Protein AF-I1E013-F1 (afdb_monomer_lite)

Organism: NCBI:txid562729

Radius of gyration: 15.87 Å; chains: 1; bounding box: 54×40×33 Å

pLDDT: mean 76.61, std 18.69, range [37.56, 95.25]

Foldseek 3Di:
DPPPVVVVVVLVPPQWKWFFQAKADFFDPPDWDKTKTKTFPSCCVVDDAQFWKWWDDDPDIFIWGFHDWADDPVCNRIIITITTTPDTDPDMDHGRRMTGMDGDPPPPPPDDPVNVVVVVPD

Sequence (122 aa):
MLGLLAGCLYWYLAVPYVTAAATIPVAQPGQPVVCYFWLQNRHLDHFRVGELYQLQHRQQYFTARLVSISYASNRVAEAKLGFELQAPLSTQIQVQQRFKVSIAPDTASGQSLLARFTAATE

Secondary structure (DSSP, 8-state):
--SHHHHHHHHHH---EEEESS-BPPPPTTS--EEEEEEEGGGGGG--TT-EEEEEETTEEEEEEEEEEEE-TT-TTEEEEEEEESS--SSPBPTT-EEEEEEPP-TTT---HHHHHHTT--

Structure (mmCIF, N/CA/C/O backbone):
data_AF-I1E013-F1
#
_entry.id   AF-I1E013-F1
#
loop_
_atom_site.group_PDB
_atom_site.id
_atom_site.type_symbol
_atom_site.label_atom_id
_atom_site.label_alt_id
_atom_site.label_comp_id
_atom_site.label_asym_id
_atom_site.label_entity_id
_atom_site.label_seq_id
_atom_site.pdbx_PDB_ins_code
_atom_site.Cartn_x
_atom_site.Cartn_y
_atom_site.Cartn_z
_atom_site.occupancy
_atom_site.B_iso_or_equiv
_atom_site.auth_seq_id
_atom_site.auth_comp_id
_atom_site.auth_asym_id
_atom_site.auth_atom_id
_atom_site.pdbx_PDB_model_num
ATOM 1 N N . MET A 1 1 ? 36.076 -11.110 -6.695 1.00 40.56 1 MET A N 1
ATOM 2 C CA . MET A 1 1 ? 34.712 -11.557 -6.327 1.00 40.56 1 MET A CA 1
ATOM 3 C C . MET A 1 1 ? 34.204 -10.762 -5.119 1.00 40.56 1 MET A C 1
ATOM 5 O O . MET A 1 1 ? 34.213 -11.277 -4.016 1.00 40.56 1 MET A O 1
ATOM 9 N N . LEU A 1 2 ? 33.806 -9.495 -5.295 1.00 44.69 2 LEU A N 1
ATOM 10 C CA . LEU A 1 2 ? 33.294 -8.639 -4.199 1.00 44.69 2 LEU A CA 1
ATOM 11 C C . LEU A 1 2 ? 31.970 -7.923 -4.547 1.00 44.69 2 LEU A C 1
ATOM 13 O O . LEU A 1 2 ? 31.408 -7.236 -3.706 1.00 44.69 2 LEU A O 1
ATOM 17 N N . GLY A 1 3 ? 31.444 -8.096 -5.767 1.00 40.75 3 GLY A N 1
ATOM 18 C CA . GLY A 1 3 ? 30.229 -7.404 -6.224 1.00 40.75 3 GLY A CA 1
ATOM 19 C C . GLY A 1 3 ? 28.906 -8.110 -5.900 1.00 40.75 3 GLY A C 1
ATOM 20 O O . GLY A 1 3 ? 27.868 -7.458 -5.867 1.00 40.75 3 GLY A O 1
ATOM 21 N N . LEU A 1 4 ? 28.919 -9.423 -5.639 1.00 46.91 4 LEU A N 1
ATOM 22 C CA . LEU A 1 4 ? 27.679 -10.211 -5.541 1.00 46.91 4 LEU A CA 1
ATOM 23 C C . LEU A 1 4 ? 26.953 -10.051 -4.193 1.00 46.91 4 LEU A C 1
ATOM 25 O O . LEU A 1 4 ? 25.727 -10.104 -4.139 1.00 46.91 4 LEU A O 1
ATOM 29 N N . LEU A 1 5 ? 27.696 -9.799 -3.111 1.00 45.94 5 LEU A N 1
ATOM 30 C CA . LEU A 1 5 ? 27.120 -9.633 -1.770 1.00 45.94 5 LEU A CA 1
ATOM 31 C C . LEU A 1 5 ? 26.507 -8.238 -1.561 1.00 45.94 5 LEU A C 1
ATOM 33 O O . LEU A 1 5 ? 25.523 -8.104 -0.838 1.00 45.94 5 LEU A O 1
ATOM 37 N N . ALA A 1 6 ? 27.029 -7.210 -2.238 1.00 48.00 6 ALA A N 1
ATOM 38 C CA . ALA A 1 6 ? 26.501 -5.848 -2.144 1.00 48.00 6 ALA A CA 1
ATOM 39 C C . ALA A 1 6 ? 25.137 -5.695 -2.845 1.00 48.00 6 ALA A C 1
ATOM 41 O O . ALA A 1 6 ? 24.261 -4.995 -2.339 1.00 48.00 6 ALA A O 1
ATOM 42 N N . GLY A 1 7 ? 24.936 -6.384 -3.977 1.00 43.56 7 GLY A N 1
ATOM 43 C CA . GLY A 1 7 ? 23.677 -6.344 -4.729 1.00 43.56 7 GLY A CA 1
ATOM 44 C C . GLY A 1 7 ? 22.502 -6.967 -3.971 1.00 43.56 7 GLY A C 1
ATOM 45 O O . GLY A 1 7 ? 21.419 -6.387 -3.937 1.00 43.56 7 GLY A O 1
ATOM 46 N N . CYS A 1 8 ? 22.732 -8.097 -3.292 1.00 49.09 8 CYS A N 1
ATOM 47 C CA . CYS A 1 8 ? 21.698 -8.736 -2.477 1.00 49.09 8 CYS A CA 1
ATOM 48 C C . CYS A 1 8 ? 21.335 -7.878 -1.255 1.00 49.09 8 CYS A C 1
ATOM 50 O O . CYS A 1 8 ? 20.159 -7.699 -0.959 1.00 49.09 8 CYS A O 1
ATOM 52 N N . LEU A 1 9 ? 22.315 -7.271 -0.577 1.00 46.75 9 LEU A N 1
ATOM 53 C CA . LEU A 1 9 ? 22.042 -6.470 0.621 1.00 46.75 9 LEU A CA 1
ATOM 54 C C . LEU A 1 9 ? 21.241 -5.190 0.313 1.00 46.75 9 LEU A C 1
ATOM 56 O O . LEU A 1 9 ? 20.386 -4.790 1.101 1.00 46.75 9 LEU A O 1
ATOM 60 N N . TYR A 1 10 ? 21.479 -4.562 -0.844 1.00 48.28 10 TYR A N 1
ATOM 61 C CA . TYR A 1 10 ? 20.803 -3.318 -1.231 1.00 48.28 10 TYR A CA 1
ATOM 62 C C . TYR A 1 10 ? 19.307 -3.518 -1.519 1.00 48.28 10 TYR A C 1
ATOM 64 O O . TYR A 1 10 ? 18.497 -2.649 -1.197 1.00 48.28 10 TYR A O 1
ATOM 72 N N . TRP A 1 11 ? 18.930 -4.675 -2.077 1.00 45.91 11 TRP A N 1
ATOM 73 C CA . TRP A 1 11 ? 17.529 -5.022 -2.341 1.00 45.91 11 TRP A CA 1
ATOM 74 C C . TRP A 1 11 ? 16.742 -5.248 -1.042 1.00 45.91 11 TRP A C 1
ATOM 76 O O . TRP A 1 11 ? 15.638 -4.732 -0.883 1.00 45.91 11 TRP A O 1
ATOM 86 N N . TYR A 1 12 ? 17.350 -5.935 -0.070 1.00 47.66 12 TYR A N 1
ATOM 87 C CA . TYR A 1 12 ? 16.733 -6.218 1.231 1.00 47.66 12 TYR A CA 1
ATOM 88 C C . TYR A 1 12 ? 16.642 -4.994 2.159 1.00 47.66 12 TYR A C 1
ATOM 90 O O . TYR A 1 12 ? 15.748 -4.929 3.001 1.00 47.66 12 TYR A O 1
ATOM 98 N N . LEU A 1 13 ? 17.542 -4.012 2.023 1.00 50.66 13 LEU A N 1
ATOM 99 C CA . LEU A 1 13 ? 17.583 -2.825 2.891 1.00 50.66 13 LEU A CA 1
ATOM 100 C C . LEU A 1 13 ? 16.660 -1.685 2.443 1.00 50.66 13 LEU A C 1
ATOM 102 O O . LEU A 1 13 ? 16.422 -0.749 3.213 1.00 50.66 13 LEU A O 1
ATOM 106 N N . ALA A 1 14 ? 16.128 -1.730 1.222 1.00 60.09 14 ALA A N 1
ATOM 107 C CA . ALA A 1 14 ? 15.277 -0.667 0.713 1.00 60.09 14 ALA A CA 1
ATOM 108 C C . ALA A 1 14 ? 13.840 -0.828 1.231 1.00 60.09 14 ALA A C 1
ATOM 110 O O . ALA A 1 14 ? 12.950 -1.350 0.562 1.00 60.09 14 ALA A O 1
ATOM 111 N N . VAL A 1 15 ? 13.628 -0.360 2.461 1.00 68.62 15 VAL A N 1
ATOM 112 C CA . VAL A 1 15 ? 12.303 -0.197 3.063 1.00 68.62 15 VAL A CA 1
ATOM 113 C C . VAL A 1 15 ? 11.382 0.525 2.066 1.00 68.62 15 VAL A C 1
ATOM 115 O O . VAL A 1 15 ? 11.709 1.642 1.650 1.00 68.62 15 VAL A O 1
ATOM 118 N N . PRO A 1 16 ? 10.237 -0.065 1.679 1.00 83.88 16 PRO A N 1
ATOM 119 C CA . PRO A 1 16 ? 9.376 0.542 0.682 1.00 83.88 16 PRO A CA 1
ATOM 120 C C . PRO A 1 16 ? 8.698 1.789 1.257 1.00 83.88 16 PRO A C 1
ATOM 122 O O . PRO A 1 16 ? 8.095 1.766 2.334 1.00 83.88 16 PRO A O 1
ATOM 125 N N . TYR A 1 17 ? 8.792 2.889 0.511 1.00 89.62 17 TYR A N 1
ATOM 126 C CA . TYR A 1 17 ? 8.051 4.114 0.786 1.00 89.62 17 TYR A CA 1
ATOM 127 C C . TYR A 1 17 ? 6.956 4.296 -0.255 1.00 89.62 17 TYR A C 1
ATOM 129 O O . TYR A 1 17 ? 7.210 4.172 -1.453 1.00 89.62 17 TYR A O 1
ATOM 137 N N . VAL A 1 18 ? 5.763 4.659 0.206 1.00 91.69 18 VAL A N 1
ATOM 138 C CA . VAL A 1 18 ? 4.629 5.025 -0.646 1.00 91.69 18 VAL A CA 1
ATOM 139 C C . VAL A 1 18 ? 4.286 6.496 -0.453 1.00 91.69 18 VAL A C 1
ATOM 141 O O . VAL A 1 18 ? 4.538 7.067 0.606 1.00 91.69 18 VAL A O 1
ATOM 144 N N . THR A 1 19 ? 3.719 7.127 -1.472 1.00 92.56 19 THR A N 1
ATOM 145 C CA . THR A 1 19 ? 3.414 8.563 -1.467 1.00 92.56 19 THR A CA 1
ATOM 146 C C . THR A 1 19 ? 1.932 8.784 -1.721 1.00 92.56 19 THR A C 1
ATOM 148 O O . THR A 1 19 ? 1.413 8.280 -2.708 1.00 92.56 19 THR A O 1
ATOM 151 N N . ALA A 1 20 ? 1.236 9.537 -0.871 1.00 91.31 20 ALA A N 1
ATOM 152 C CA . ALA A 1 20 ? -0.201 9.765 -1.023 1.00 91.31 20 ALA A CA 1
ATOM 153 C C . ALA A 1 20 ? -0.533 10.387 -2.392 1.00 91.31 20 ALA A C 1
ATOM 155 O O . ALA A 1 20 ? -0.002 11.440 -2.759 1.00 91.31 20 ALA A O 1
ATOM 156 N N . ALA A 1 21 ? -1.405 9.722 -3.155 1.00 90.06 21 ALA A N 1
ATOM 157 C CA . ALA A 1 21 ? -1.775 10.127 -4.511 1.00 90.06 21 ALA A CA 1
ATOM 158 C C . ALA A 1 21 ? -2.762 11.301 -4.529 1.00 90.06 21 ALA A C 1
ATOM 160 O O . ALA A 1 21 ? -2.818 12.041 -5.508 1.00 90.06 21 ALA A O 1
ATOM 161 N N . ALA A 1 22 ? -3.525 11.463 -3.451 1.00 87.81 22 ALA A N 1
ATOM 162 C CA . ALA A 1 22 ? -4.468 12.547 -3.236 1.00 87.81 22 ALA A CA 1
ATOM 163 C C . ALA A 1 22 ? -4.568 12.848 -1.737 1.00 87.81 22 ALA A C 1
ATOM 165 O O . ALA A 1 22 ? -4.136 12.050 -0.903 1.00 87.81 22 ALA A O 1
ATOM 166 N N . THR A 1 23 ? -5.156 13.994 -1.407 1.00 86.19 23 THR A N 1
ATOM 167 C CA . THR A 1 23 ? -5.540 14.304 -0.030 1.00 86.19 23 THR A CA 1
ATOM 168 C C . THR A 1 23 ? -6.672 13.374 0.396 1.00 86.19 23 THR A C 1
ATOM 170 O O . THR A 1 23 ? -7.694 13.300 -0.282 1.00 86.19 23 THR A O 1
ATOM 173 N N . ILE A 1 24 ? -6.490 12.676 1.516 1.00 83.88 24 ILE A N 1
ATOM 174 C CA . ILE A 1 24 ? -7.483 11.760 2.080 1.00 83.88 24 I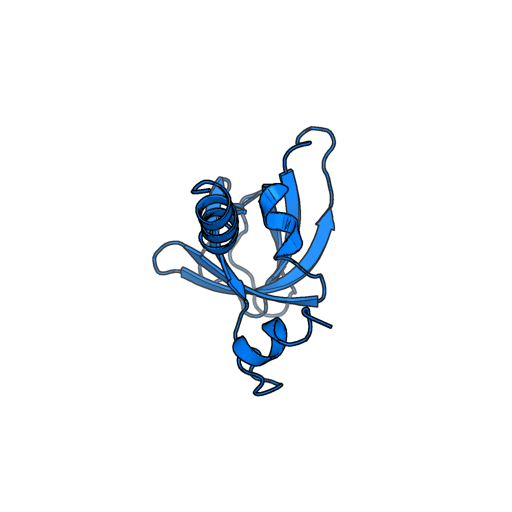LE A CA 1
ATOM 175 C C . ILE A 1 24 ? -8.055 12.422 3.336 1.00 83.88 24 ILE A C 1
ATOM 177 O O . ILE A 1 24 ? -7.292 12.670 4.278 1.00 83.88 24 ILE A O 1
ATOM 181 N N . PRO A 1 25 ? -9.362 12.734 3.363 1.00 78.81 25 PRO A N 1
ATOM 182 C CA . PRO A 1 25 ? -10.000 13.336 4.526 1.00 78.81 25 PRO A CA 1
ATOM 183 C C . PRO A 1 25 ? -10.045 12.358 5.707 1.00 78.81 25 PRO A C 1
ATOM 185 O O . PRO A 1 25 ? -9.838 11.155 5.559 1.00 78.81 25 PRO A O 1
ATOM 188 N N . VAL A 1 26 ? -10.340 12.890 6.893 1.00 79.69 26 VAL A N 1
ATOM 189 C CA . VAL A 1 26 ? -10.626 12.087 8.091 1.00 79.69 26 VAL A CA 1
ATOM 190 C C . VAL A 1 26 ? -11.746 11.094 7.763 1.00 79.69 26 VAL A C 1
ATOM 192 O O . VAL A 1 26 ? -12.801 11.487 7.262 1.00 79.69 26 VAL A O 1
ATOM 195 N N . ALA A 1 27 ? -11.501 9.806 8.009 1.00 74.62 27 ALA A N 1
ATOM 196 C CA . ALA A 1 27 ? -12.468 8.757 7.706 1.00 74.62 27 ALA A CA 1
ATOM 197 C C . ALA A 1 27 ? -13.596 8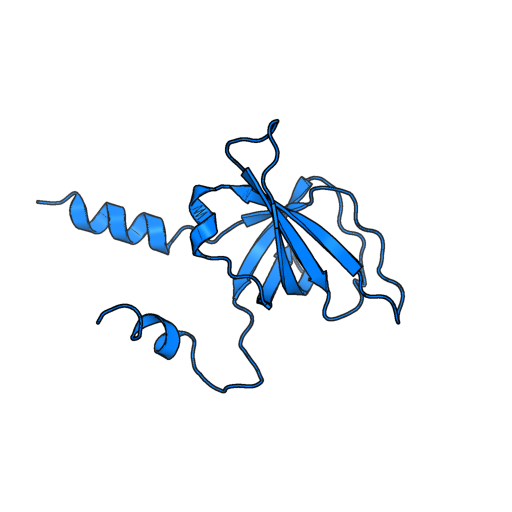.785 8.742 1.00 74.62 27 ALA A C 1
ATOM 199 O O . ALA A 1 27 ? -13.335 8.740 9.945 1.00 74.62 27 ALA A O 1
ATOM 200 N N . GLN A 1 28 ? -14.848 8.843 8.285 1.00 71.00 28 GLN A N 1
ATOM 201 C CA . GLN A 1 28 ? -15.996 8.717 9.179 1.00 71.00 28 GLN A CA 1
ATOM 202 C C . GLN A 1 28 ? -16.214 7.245 9.569 1.00 71.00 28 GLN A C 1
ATOM 204 O O . GLN A 1 28 ? -15.946 6.349 8.763 1.00 71.00 28 GLN A O 1
ATOM 209 N N . PRO A 1 29 ? -16.706 6.967 10.789 1.00 70.00 29 PRO A N 1
ATOM 210 C CA . PRO A 1 29 ? -17.031 5.608 11.204 1.00 70.00 29 PRO A CA 1
ATOM 211 C C . PRO A 1 29 ? -18.087 4.982 10.282 1.00 70.00 29 PRO A C 1
ATOM 213 O O . PRO A 1 29 ? -19.081 5.623 9.952 1.00 70.00 29 PRO A O 1
ATOM 216 N N . GLY A 1 30 ? -17.899 3.715 9.905 1.00 70.06 30 GLY A N 1
ATOM 217 C CA . GLY A 1 30 ? -18.916 2.927 9.198 1.00 70.06 30 GLY A CA 1
ATOM 218 C C . GLY A 1 30 ? -18.829 2.914 7.669 1.00 70.06 30 GLY A C 1
ATOM 219 O O . GLY A 1 30 ? -19.652 2.250 7.046 1.00 70.06 30 GLY A O 1
ATOM 220 N N . GLN A 1 31 ? -17.841 3.575 7.054 1.00 69.75 31 GLN A N 1
ATOM 221 C CA . GLN A 1 31 ? -17.576 3.438 5.617 1.00 69.75 31 GLN A CA 1
ATOM 222 C C . GLN A 1 31 ? -16.146 2.954 5.349 1.00 69.75 31 GLN A C 1
ATOM 224 O O . GLN A 1 31 ? -15.204 3.494 5.937 1.00 69.75 31 GLN A O 1
ATOM 229 N N . PRO A 1 32 ? -15.956 1.962 4.457 1.00 74.06 32 PRO A N 1
ATOM 230 C CA . PRO A 1 32 ? -14.626 1.577 4.015 1.00 74.06 32 PRO A CA 1
ATOM 231 C C . PRO A 1 32 ? -14.013 2.738 3.229 1.00 74.06 32 PRO A C 1
ATOM 233 O O . PRO A 1 32 ? -14.555 3.189 2.219 1.00 74.06 32 PRO A O 1
ATOM 236 N N . VAL A 1 33 ? -12.877 3.241 3.706 1.00 85.25 33 VAL A N 1
ATOM 237 C CA . VAL A 1 33 ? -12.133 4.302 3.025 1.00 85.25 33 VAL A CA 1
ATOM 238 C C . VAL A 1 33 ? -10.967 3.669 2.286 1.00 85.25 33 VAL A C 1
ATOM 240 O O . VAL A 1 33 ? -10.059 3.103 2.900 1.00 85.25 33 VAL A O 1
ATOM 243 N N . VAL A 1 34 ? -11.001 3.779 0.957 1.00 89.50 34 VAL A N 1
ATOM 244 C CA . VAL A 1 34 ? -9.905 3.358 0.083 1.00 89.50 34 VAL A CA 1
ATOM 245 C C . VAL A 1 34 ? -9.010 4.554 -0.216 1.00 89.50 34 VAL A C 1
ATOM 247 O O . VAL A 1 34 ? -9.412 5.539 -0.835 1.00 89.50 34 VAL A O 1
ATOM 250 N N . CYS A 1 35 ? -7.766 4.440 0.220 1.00 90.62 35 CYS A N 1
ATOM 251 C CA . CYS A 1 35 ? -6.711 5.423 0.068 1.00 90.62 35 CYS A CA 1
ATOM 252 C C . CYS A 1 35 ? -5.776 5.006 -1.061 1.00 90.62 35 CYS A C 1
ATOM 254 O O . CYS A 1 35 ? -5.402 3.839 -1.160 1.00 90.62 35 CYS A O 1
ATOM 256 N N . TYR A 1 36 ? -5.333 5.959 -1.876 1.00 93.00 36 TYR A N 1
ATOM 257 C CA . TYR A 1 36 ? -4.428 5.663 -2.982 1.00 93.00 36 TYR A CA 1
ATOM 258 C C . TYR A 1 36 ? -3.041 6.244 -2.757 1.00 93.00 36 TYR A C 1
ATOM 260 O O . TYR A 1 36 ? -2.899 7.411 -2.387 1.00 93.00 36 TYR A O 1
ATOM 268 N N . PHE A 1 37 ? -2.020 5.446 -3.054 1.00 94.25 37 PHE A N 1
ATOM 269 C CA . PHE A 1 37 ? -0.624 5.838 -2.930 1.00 94.25 37 PHE A CA 1
ATOM 270 C C . PHE A 1 37 ? 0.176 5.425 -4.162 1.00 94.25 37 PHE A C 1
ATOM 272 O O . PHE A 1 37 ? -0.100 4.404 -4.781 1.00 94.25 37 PHE A O 1
ATOM 279 N N . TRP A 1 38 ? 1.191 6.209 -4.495 1.00 95.19 38 TRP A N 1
ATOM 280 C CA . TRP A 1 38 ? 2.196 5.886 -5.495 1.00 95.19 38 TRP A CA 1
ATOM 281 C C . TRP A 1 38 ? 3.346 5.113 -4.860 1.00 95.19 38 TRP A C 1
ATOM 283 O O . TRP A 1 38 ? 3.846 5.493 -3.798 1.00 95.19 38 TRP A O 1
ATOM 293 N N . LEU A 1 39 ? 3.773 4.051 -5.529 1.00 94.25 39 LEU A N 1
ATOM 294 C CA . LEU A 1 39 ? 4.929 3.232 -5.194 1.00 94.25 39 LEU A CA 1
ATOM 295 C C . LEU A 1 39 ? 5.861 3.183 -6.403 1.00 94.25 39 LEU A C 1
ATOM 297 O O . LEU A 1 39 ? 5.401 2.989 -7.521 1.00 94.25 39 LEU A O 1
ATOM 301 N N . GLN A 1 40 ? 7.171 3.274 -6.188 1.00 91.38 40 GLN A N 1
ATOM 302 C CA . GLN A 1 40 ? 8.140 2.990 -7.249 1.00 91.38 40 GLN A CA 1
ATOM 303 C C . GLN A 1 40 ? 8.123 1.503 -7.620 1.00 91.38 40 GLN A C 1
ATOM 305 O O . GLN A 1 40 ? 8.236 0.649 -6.740 1.00 91.38 40 GLN A O 1
ATOM 310 N N . ASN A 1 41 ? 8.079 1.190 -8.917 1.00 88.06 41 ASN A N 1
ATOM 311 C CA . ASN A 1 41 ? 7.923 -0.186 -9.412 1.00 88.06 41 ASN A CA 1
ATOM 312 C C . ASN A 1 41 ? 8.982 -1.168 -8.889 1.00 88.06 41 ASN A C 1
ATOM 314 O O . ASN A 1 41 ? 8.681 -2.339 -8.699 1.00 88.06 41 ASN A O 1
ATOM 318 N N . ARG A 1 42 ? 10.195 -0.698 -8.573 1.00 86.56 42 ARG A N 1
ATOM 319 C CA . ARG A 1 42 ? 11.264 -1.532 -7.991 1.00 86.56 42 ARG A CA 1
ATOM 320 C C . ARG A 1 42 ? 10.915 -2.171 -6.639 1.00 86.56 42 ARG A C 1
ATOM 322 O O . ARG A 1 42 ? 11.619 -3.061 -6.197 1.00 86.56 42 ARG A O 1
ATOM 329 N N . HIS A 1 43 ? 9.891 -1.669 -5.951 1.00 87.81 43 HIS A N 1
ATOM 330 C CA . HIS A 1 43 ? 9.439 -2.192 -4.661 1.00 87.81 43 HIS A CA 1
ATOM 331 C C . HIS A 1 43 ? 8.146 -2.999 -4.777 1.00 87.81 43 HIS A C 1
ATOM 333 O O . HIS A 1 43 ? 7.594 -3.396 -3.755 1.00 87.81 43 HIS A O 1
ATOM 339 N N . LEU A 1 44 ? 7.628 -3.198 -5.993 1.00 86.69 44 LEU A N 1
ATOM 340 C CA . LEU A 1 44 ? 6.310 -3.787 -6.208 1.00 86.69 44 LEU A 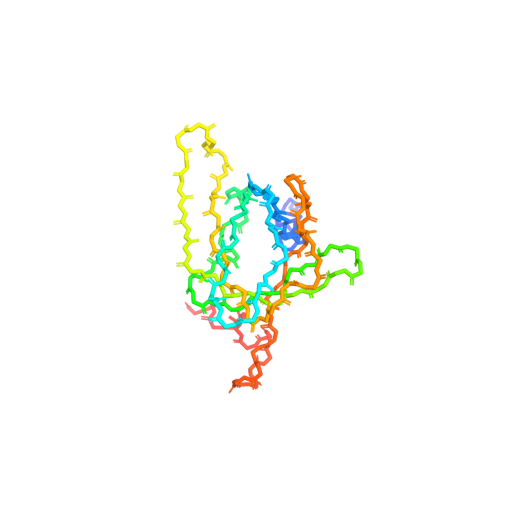CA 1
ATOM 341 C C . LEU A 1 44 ? 6.218 -5.222 -5.683 1.00 86.69 44 LEU A C 1
ATOM 343 O O . LEU A 1 44 ? 5.194 -5.587 -5.117 1.00 86.69 44 LEU A O 1
ATOM 347 N N . ASP A 1 45 ? 7.308 -5.984 -5.769 1.00 86.25 45 ASP A N 1
ATOM 348 C CA . ASP A 1 45 ? 7.372 -7.383 -5.326 1.00 86.25 45 ASP A CA 1
ATOM 349 C C . ASP A 1 45 ? 7.139 -7.555 -3.813 1.00 86.25 45 ASP A C 1
ATOM 351 O O . ASP A 1 45 ? 6.891 -8.659 -3.330 1.00 86.25 45 ASP A O 1
ATOM 355 N N . HIS A 1 46 ? 7.178 -6.459 -3.046 1.00 84.44 46 HIS A N 1
ATOM 356 C CA . HIS A 1 46 ? 6.890 -6.454 -1.610 1.00 84.44 46 HIS A CA 1
ATOM 357 C C . HIS A 1 46 ? 5.377 -6.387 -1.316 1.00 84.44 46 HIS A C 1
ATOM 359 O O . HIS A 1 46 ? 4.958 -6.484 -0.157 1.00 84.44 46 HIS A O 1
ATOM 365 N N . PHE A 1 47 ? 4.549 -6.200 -2.349 1.00 88.19 47 PHE A N 1
ATOM 366 C CA . PHE A 1 47 ? 3.121 -5.935 -2.234 1.00 88.19 47 PHE A CA 1
ATOM 367 C C . PHE A 1 47 ? 2.283 -7.057 -2.842 1.00 88.19 47 PHE A C 1
ATOM 369 O O . PHE A 1 47 ? 2.460 -7.434 -3.997 1.00 88.19 47 PHE A O 1
ATOM 376 N N . ARG A 1 48 ? 1.324 -7.574 -2.069 1.00 90.88 48 ARG A N 1
ATOM 377 C CA . ARG A 1 48 ? 0.351 -8.573 -2.520 1.00 90.88 48 ARG A CA 1
ATOM 378 C C . ARG A 1 48 ? -1.052 -8.127 -2.142 1.00 90.88 48 ARG A C 1
ATOM 380 O O . ARG A 1 48 ? -1.298 -7.689 -1.019 1.00 90.88 48 ARG A O 1
ATOM 387 N N . VAL A 1 49 ? -1.970 -8.205 -3.101 1.00 92.38 49 VAL A N 1
ATOM 388 C CA . VAL A 1 49 ? -3.381 -7.877 -2.869 1.00 92.38 49 VAL A CA 1
ATOM 389 C C . VAL A 1 49 ? -3.953 -8.848 -1.833 1.00 92.38 49 VAL A C 1
ATOM 391 O O . VAL A 1 49 ? -3.677 -10.043 -1.879 1.00 92.38 49 VAL A O 1
ATOM 394 N N . GLY A 1 50 ? -4.727 -8.323 -0.887 1.00 89.81 50 GLY A N 1
ATOM 395 C CA . GLY A 1 50 ? -5.303 -9.051 0.239 1.00 89.81 50 GLY A CA 1
ATOM 396 C C . GLY A 1 50 ? -4.482 -8.973 1.528 1.00 89.81 50 GLY A C 1
ATOM 397 O O . GLY A 1 50 ? -5.057 -9.172 2.596 1.00 89.81 50 GLY A O 1
ATOM 398 N N . GLU A 1 51 ? -3.192 -8.635 1.471 1.00 90.31 51 GLU A N 1
ATOM 399 C CA . GLU A 1 51 ? -2.327 -8.553 2.657 1.00 90.31 51 GLU A CA 1
ATOM 400 C C . GLU A 1 51 ? -2.545 -7.265 3.463 1.00 90.31 51 GLU A C 1
ATOM 402 O O . GLU A 1 51 ? -2.945 -6.221 2.930 1.00 90.31 51 GLU A O 1
ATOM 407 N N . LEU A 1 52 ? -2.242 -7.343 4.762 1.00 91.88 52 LEU A N 1
ATOM 408 C CA . LEU A 1 52 ? -2.259 -6.207 5.677 1.00 91.88 52 LEU A CA 1
ATOM 409 C C . LEU A 1 52 ? -0.881 -5.557 5.771 1.00 91.88 52 LEU A C 1
ATOM 411 O O . LEU A 1 52 ? 0.144 -6.207 5.980 1.00 91.88 52 LEU A O 1
ATOM 415 N N . TYR A 1 53 ? -0.884 -4.234 5.691 1.00 91.12 53 TYR A N 1
ATOM 416 C CA . TYR A 1 53 ? 0.301 -3.406 5.794 1.00 91.12 53 TYR A CA 1
ATOM 417 C C . TYR A 1 53 ? 0.107 -2.343 6.862 1.00 91.12 53 TYR A C 1
ATOM 419 O O . TYR A 1 53 ? -0.984 -1.803 7.045 1.00 91.12 53 TYR A O 1
ATOM 427 N N . GLN A 1 54 ? 1.195 -2.020 7.546 1.00 91.44 54 GLN A N 1
ATOM 428 C CA . GLN A 1 54 ? 1.274 -0.885 8.441 1.00 91.44 54 GLN A CA 1
ATOM 429 C C . GLN A 1 54 ? 1.934 0.275 7.697 1.00 91.44 54 GLN A C 1
ATOM 431 O O . GLN A 1 54 ? 3.056 0.157 7.199 1.00 91.44 54 GLN A O 1
ATOM 436 N N . LEU A 1 55 ? 1.219 1.395 7.609 1.00 90.81 55 LEU A N 1
ATOM 437 C CA . LEU A 1 55 ? 1.710 2.633 7.022 1.00 90.81 55 LEU A CA 1
ATOM 438 C C . LEU A 1 55 ? 2.083 3.592 8.152 1.00 90.81 55 LEU A C 1
ATOM 440 O O . LEU A 1 55 ? 1.273 3.881 9.034 1.00 90.81 55 LEU A O 1
ATOM 444 N N . GLN A 1 56 ? 3.318 4.086 8.112 1.00 91.31 56 GLN A N 1
ATOM 445 C CA . GLN A 1 56 ? 3.881 4.967 9.128 1.00 91.31 56 GLN A CA 1
ATOM 446 C C . GLN A 1 56 ? 4.349 6.286 8.513 1.00 91.31 56 GLN A C 1
ATOM 448 O O . GLN A 1 56 ? 5.171 6.307 7.595 1.00 91.31 56 GLN A O 1
ATOM 453 N N . HIS A 1 57 ? 3.906 7.399 9.091 1.00 88.00 57 HIS A N 1
ATOM 454 C CA . HIS A 1 57 ? 4.477 8.719 8.835 1.00 88.00 57 HIS A CA 1
ATOM 455 C C . HIS A 1 57 ? 4.586 9.494 10.146 1.00 88.00 57 HIS A C 1
ATOM 457 O O . HIS A 1 57 ? 3.583 9.823 10.776 1.00 88.00 57 HIS A O 1
ATOM 463 N N . ARG A 1 58 ? 5.818 9.822 10.553 1.00 85.75 58 ARG A N 1
ATOM 464 C CA . ARG A 1 58 ? 6.100 10.466 11.846 1.00 85.75 58 ARG A CA 1
ATOM 465 C C . ARG A 1 58 ? 5.505 9.639 13.002 1.00 85.75 58 ARG A C 1
ATOM 467 O O . ARG A 1 58 ? 5.909 8.496 13.189 1.00 85.75 58 ARG A O 1
ATOM 474 N N . GLN A 1 59 ? 4.563 10.208 13.753 1.00 82.56 59 GLN A N 1
ATOM 475 C CA . GLN A 1 59 ? 3.859 9.568 14.871 1.00 82.56 59 GLN A CA 1
ATOM 476 C C . GLN A 1 59 ? 2.511 8.947 14.459 1.00 82.56 59 GLN A C 1
ATOM 478 O O . GLN A 1 59 ? 1.796 8.422 15.306 1.00 82.56 59 GLN A O 1
ATOM 483 N N . GLN A 1 60 ? 2.147 9.011 13.175 1.00 83.88 60 GLN A N 1
ATOM 484 C CA . GLN A 1 60 ? 0.917 8.422 12.652 1.00 83.88 60 GLN A CA 1
ATOM 485 C C . GLN A 1 60 ? 1.185 6.988 12.200 1.00 83.88 60 GLN A C 1
ATOM 487 O O . GLN A 1 60 ? 2.113 6.742 11.423 1.00 83.88 60 GLN A O 1
ATOM 492 N N . TYR A 1 61 ? 0.332 6.074 12.655 1.00 86.50 61 TYR A N 1
ATOM 493 C CA . TYR A 1 61 ? 0.350 4.665 12.288 1.00 86.50 61 TYR A CA 1
ATOM 494 C C . TYR A 1 61 ? -1.070 4.231 11.968 1.00 86.50 61 TYR A C 1
ATOM 496 O O . TYR A 1 61 ? -1.983 4.485 12.753 1.00 86.50 61 TYR A O 1
ATOM 504 N N . PHE A 1 62 ? -1.256 3.556 10.843 1.00 87.44 62 PHE A N 1
ATOM 505 C CA . PHE A 1 62 ? -2.519 2.895 10.550 1.00 87.44 62 PHE A CA 1
ATOM 506 C C . PHE A 1 62 ? -2.286 1.609 9.773 1.00 87.44 62 PHE A C 1
ATOM 508 O O . PHE A 1 62 ? -1.323 1.476 9.014 1.00 87.44 62 PHE A O 1
ATOM 515 N N . THR A 1 63 ? -3.192 0.664 9.989 1.00 90.25 63 THR A N 1
ATOM 516 C CA . THR A 1 63 ? -3.207 -0.618 9.296 1.00 90.25 63 THR A CA 1
ATOM 517 C C . THR A 1 63 ? -4.195 -0.544 8.147 1.00 90.25 63 THR A C 1
ATOM 519 O O . THR A 1 63 ? -5.335 -0.100 8.317 1.00 90.25 63 THR A O 1
ATOM 522 N N . ALA A 1 64 ? -3.762 -0.985 6.975 1.00 91.69 64 ALA A N 1
ATOM 523 C CA . ALA A 1 64 ? -4.598 -1.022 5.793 1.00 91.69 64 ALA A CA 1
ATOM 524 C C . ALA A 1 64 ? -4.367 -2.306 5.000 1.00 91.69 64 ALA A C 1
ATOM 526 O O . ALA A 1 64 ? -3.252 -2.827 4.938 1.00 91.69 64 ALA A O 1
ATOM 527 N N . ARG A 1 65 ? -5.432 -2.805 4.380 1.00 93.56 65 ARG A N 1
ATOM 528 C CA . ARG A 1 65 ? -5.382 -3.947 3.474 1.00 93.56 65 ARG A CA 1
ATOM 529 C C . ARG A 1 65 ? -5.117 -3.457 2.066 1.00 93.56 65 ARG A C 1
ATOM 531 O O . ARG A 1 65 ? -5.795 -2.543 1.602 1.00 93.56 65 ARG A O 1
ATOM 538 N N . LEU A 1 66 ? -4.161 -4.057 1.368 1.00 94.12 66 LEU A N 1
ATOM 539 C CA . LEU A 1 66 ? -3.979 -3.760 -0.047 1.00 94.12 66 LEU A CA 1
ATOM 540 C C . LEU A 1 66 ? -5.122 -4.398 -0.844 1.00 94.12 66 LEU A C 1
ATOM 542 O O . LEU A 1 66 ? -5.273 -5.614 -0.827 1.00 94.12 66 LEU A O 1
ATOM 546 N N . VAL A 1 67 ? -5.916 -3.596 -1.549 1.00 95.25 67 VAL A N 1
ATOM 547 C CA . VAL A 1 67 ? -7.082 -4.070 -2.320 1.00 95.25 67 VAL A CA 1
ATOM 548 C C . VAL A 1 67 ? -6.880 -3.980 -3.828 1.00 95.25 67 VAL A C 1
ATOM 550 O O . VAL A 1 67 ? -7.534 -4.694 -4.580 1.00 95.25 67 VAL A O 1
ATOM 553 N N . SER A 1 68 ? -5.956 -3.137 -4.293 1.00 95.25 68 SER A N 1
ATOM 554 C CA . SER A 1 68 ? -5.691 -2.995 -5.725 1.00 95.25 68 SER A CA 1
ATOM 555 C C . SER A 1 68 ? -4.272 -2.529 -6.012 1.00 95.25 68 SER A C 1
ATOM 557 O O . SER A 1 68 ? -3.728 -1.699 -5.282 1.00 95.25 68 SER A O 1
ATOM 559 N N . ILE A 1 69 ? -3.728 -2.978 -7.137 1.00 94.94 69 ILE A N 1
ATOM 560 C CA . ILE A 1 69 ? -2.518 -2.444 -7.762 1.00 94.94 69 ILE A CA 1
ATOM 561 C C . ILE A 1 69 ? -2.912 -2.058 -9.187 1.00 94.94 69 ILE A C 1
ATOM 563 O O . ILE A 1 69 ? -3.481 -2.867 -9.912 1.00 94.94 69 ILE A O 1
ATOM 567 N N . SER A 1 70 ? -2.651 -0.817 -9.582 1.00 93.31 70 SER A N 1
ATOM 568 C CA . SER A 1 70 ? -2.964 -0.315 -10.923 1.00 93.31 70 SER A CA 1
ATOM 569 C C . SER A 1 70 ? -1.805 0.504 -11.477 1.00 93.31 70 SER A C 1
ATOM 571 O O . SER A 1 70 ? -1.022 1.074 -10.722 1.00 93.31 70 SER A O 1
ATOM 573 N N . TYR A 1 71 ? -1.695 0.571 -12.799 1.00 89.44 71 TYR A N 1
ATOM 574 C CA . TYR A 1 71 ? -0.648 1.323 -13.488 1.00 89.44 71 TYR A CA 1
ATOM 575 C C . TYR A 1 71 ? -1.252 2.544 -14.169 1.00 89.44 71 TYR A C 1
ATOM 577 O O . TYR A 1 71 ? -2.377 2.493 -14.666 1.00 89.44 71 TYR A O 1
ATOM 585 N N . ALA A 1 72 ? -0.505 3.644 -14.197 1.00 83.25 72 ALA A N 1
ATOM 586 C CA . ALA A 1 72 ? -0.921 4.865 -14.871 1.00 83.25 72 ALA A CA 1
ATOM 587 C C . ALA A 1 72 ? 0.034 5.175 -16.026 1.00 83.25 72 ALA A C 1
ATOM 589 O O . ALA A 1 72 ? 1.249 5.224 -15.841 1.00 83.25 72 ALA A O 1
ATOM 590 N N . SER A 1 73 ? -0.517 5.416 -17.218 1.00 78.25 73 SER A N 1
ATOM 591 C CA . SER A 1 73 ? 0.264 5.681 -18.437 1.00 78.25 73 SER A CA 1
ATOM 592 C C . SER A 1 73 ? 1.164 6.915 -18.318 1.00 78.25 73 SER A C 1
ATOM 594 O O . SER A 1 73 ? 2.242 6.954 -18.900 1.00 78.25 73 SER A O 1
ATOM 596 N N . ASN A 1 74 ? 0.764 7.903 -17.516 1.00 86.50 74 ASN A N 1
ATOM 597 C CA . ASN A 1 74 ? 1.540 9.113 -17.242 1.00 86.50 74 ASN A CA 1
ATOM 598 C C . ASN A 1 74 ? 2.582 8.956 -16.113 1.00 86.50 74 ASN A C 1
ATOM 600 O O . ASN A 1 74 ? 3.292 9.915 -15.817 1.00 86.50 74 ASN A O 1
ATOM 604 N N . ARG A 1 75 ? 2.681 7.779 -15.473 1.00 85.62 75 ARG A N 1
ATOM 605 C CA . ARG A 1 75 ? 3.638 7.467 -14.394 1.00 85.62 75 ARG A CA 1
ATOM 606 C C . ARG A 1 75 ? 4.207 6.054 -14.549 1.00 85.62 75 ARG A C 1
ATOM 608 O O . ARG A 1 75 ? 4.084 5.216 -13.669 1.00 85.62 75 ARG A O 1
ATOM 615 N N . VAL A 1 76 ? 4.879 5.798 -15.668 1.00 85.75 76 VAL A N 1
ATOM 616 C CA . VAL A 1 76 ? 5.422 4.473 -16.041 1.00 85.75 76 VAL A CA 1
ATOM 617 C C . VAL A 1 76 ? 6.408 3.848 -15.043 1.00 85.75 76 VAL A C 1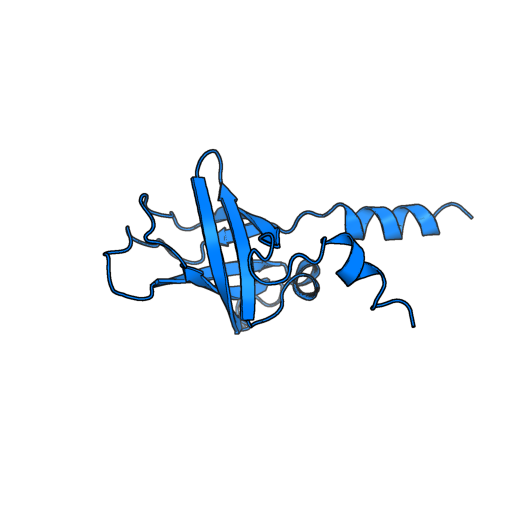
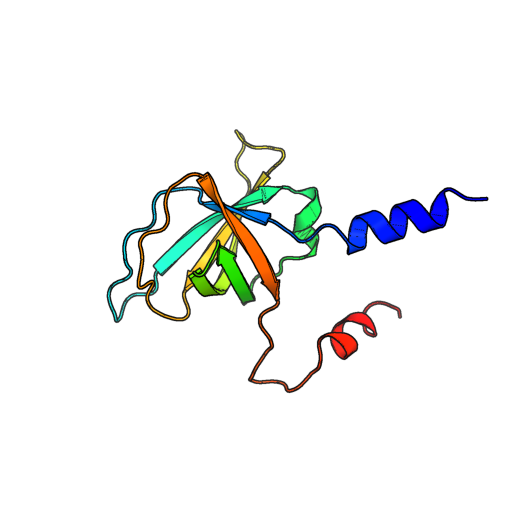ATOM 619 O O . VAL A 1 76 ? 6.560 2.631 -15.027 1.00 85.75 76 VAL A O 1
ATOM 622 N N . ALA A 1 77 ? 7.069 4.648 -14.203 1.00 89.56 77 ALA A N 1
ATOM 623 C CA . ALA A 1 77 ? 7.991 4.157 -13.173 1.00 89.56 77 ALA A CA 1
ATOM 624 C C . ALA A 1 77 ? 7.306 3.852 -11.826 1.00 89.56 77 ALA A C 1
ATOM 626 O O . ALA A 1 77 ? 7.974 3.411 -10.883 1.00 89.56 77 ALA A O 1
ATOM 627 N N . GLU A 1 78 ? 5.999 4.104 -11.721 1.00 91.44 78 GLU A N 1
ATOM 628 C CA . GLU A 1 78 ? 5.239 3.977 -10.484 1.00 91.44 78 GLU A CA 1
ATOM 629 C C . GLU A 1 78 ? 3.960 3.152 -10.671 1.00 91.44 78 GLU A C 1
ATOM 631 O O . GLU A 1 78 ? 3.295 3.183 -11.707 1.00 91.44 78 GLU A O 1
ATOM 636 N N . ALA A 1 79 ? 3.579 2.456 -9.609 1.00 93.50 79 ALA A N 1
ATOM 637 C CA . ALA A 1 79 ? 2.305 1.780 -9.477 1.00 93.50 79 ALA A CA 1
ATOM 638 C C . ALA A 1 79 ? 1.439 2.534 -8.467 1.00 93.50 79 ALA A C 1
ATOM 640 O O . ALA A 1 79 ? 1.926 3.064 -7.463 1.00 93.50 79 ALA A O 1
ATOM 641 N N . LYS A 1 80 ? 0.135 2.568 -8.721 1.00 95.19 80 LYS A N 1
ATOM 642 C CA . LYS A 1 80 ? -0.870 3.085 -7.801 1.00 95.19 80 LYS A CA 1
ATOM 643 C C . LYS A 1 80 ? -1.413 1.936 -6.962 1.00 95.19 80 LYS A C 1
ATOM 645 O O . LYS A 1 80 ? -2.095 1.047 -7.472 1.00 95.19 80 LYS A O 1
ATOM 650 N N . LEU A 1 81 ? -1.132 1.986 -5.670 1.00 94.88 81 LEU A N 1
ATOM 651 C CA . LEU A 1 81 ? -1.639 1.066 -4.665 1.00 94.88 81 LEU A CA 1
ATOM 652 C C . LEU A 1 81 ? -2.932 1.622 -4.066 1.00 94.88 81 LEU A C 1
ATOM 654 O O . LEU A 1 81 ? -2.973 2.787 -3.670 1.00 94.88 81 LEU A O 1
ATOM 658 N N . GLY A 1 82 ? -3.971 0.797 -3.995 1.00 94.69 82 GLY A N 1
ATOM 659 C CA . GLY A 1 82 ? -5.213 1.090 -3.281 1.00 94.69 82 GLY A CA 1
ATOM 660 C C . GLY A 1 82 ? -5.242 0.329 -1.964 1.00 94.69 82 GLY A C 1
ATOM 661 O O . GLY A 1 82 ? -5.151 -0.898 -1.963 1.00 94.69 82 GLY A O 1
ATOM 662 N N . PHE A 1 83 ? -5.357 1.056 -0.860 1.00 93.62 83 PHE A N 1
ATOM 663 C CA . PHE A 1 83 ? -5.359 0.532 0.498 1.00 93.62 83 PHE A CA 1
ATOM 664 C C . PHE A 1 83 ? -6.689 0.823 1.181 1.00 93.62 83 PHE A C 1
ATOM 666 O O . PHE A 1 83 ? -7.062 1.982 1.332 1.00 93.62 83 PHE A O 1
ATOM 673 N N . GLU A 1 84 ? -7.374 -0.216 1.638 1.00 92.19 84 GLU A N 1
ATOM 674 C CA . GLU A 1 84 ? -8.569 -0.097 2.468 1.00 92.19 84 GLU A CA 1
ATOM 675 C C . GLU A 1 84 ? -8.178 -0.027 3.946 1.00 92.19 84 GLU A C 1
ATOM 677 O O . GLU A 1 84 ? -7.548 -0.940 4.493 1.00 92.19 84 GLU A O 1
ATOM 682 N N . LEU A 1 85 ? -8.546 1.066 4.608 1.00 89.50 85 LEU A N 1
ATOM 683 C CA . LEU A 1 85 ? -8.238 1.268 6.020 1.00 89.50 85 LEU A CA 1
ATOM 684 C C . LEU A 1 85 ? -9.003 0.279 6.902 1.00 89.50 85 LEU A C 1
ATOM 686 O O . LEU A 1 85 ? -10.212 0.127 6.766 1.00 89.50 85 LEU A O 1
ATOM 690 N N . GLN A 1 86 ? -8.305 -0.346 7.853 1.00 86.81 86 GLN A N 1
ATOM 691 C CA . GLN A 1 86 ? -8.933 -1.255 8.824 1.00 86.81 86 GLN A CA 1
ATOM 692 C C . GLN A 1 86 ? -9.524 -0.518 10.036 1.00 86.81 86 GLN A C 1
ATOM 694 O O . GLN A 1 86 ? -10.290 -1.092 10.804 1.00 86.81 86 GLN A O 1
ATOM 699 N N . ALA A 1 87 ? -9.163 0.752 10.219 1.00 82.56 87 ALA A N 1
ATOM 700 C CA . ALA A 1 87 ? -9.695 1.623 11.255 1.00 82.56 87 ALA A CA 1
ATOM 701 C C . ALA A 1 87 ? -9.822 3.057 10.717 1.00 82.56 87 ALA A C 1
ATOM 703 O O . ALA A 1 87 ? -9.072 3.435 9.809 1.00 82.56 87 ALA A O 1
ATOM 704 N N . PRO A 1 88 ? -10.732 3.877 11.271 1.00 78.06 88 PRO A N 1
ATOM 705 C CA . PRO A 1 88 ? -10.862 5.270 10.872 1.00 78.06 88 PRO A CA 1
ATOM 706 C C . PRO A 1 88 ? -9.547 6.043 11.049 1.00 78.06 88 PRO A C 1
ATOM 708 O O . PRO A 1 88 ? -8.898 5.969 12.094 1.00 78.06 88 PRO A O 1
ATOM 711 N N . LEU A 1 89 ? -9.165 6.822 10.036 1.00 79.25 89 LEU A N 1
ATOM 712 C CA . LEU A 1 89 ? -8.088 7.804 10.141 1.00 79.25 89 LEU A CA 1
ATOM 713 C C . LEU A 1 89 ? -8.517 8.930 11.079 1.00 79.25 89 LEU A C 1
ATOM 715 O O . LEU A 1 89 ? -9.440 9.673 10.765 1.00 79.25 89 LEU A O 1
ATOM 719 N N . SER A 1 90 ? -7.798 9.099 12.185 1.00 75.94 90 SER A N 1
ATOM 720 C CA . SER A 1 90 ? -7.984 10.212 13.128 1.00 75.94 90 SER A CA 1
ATOM 721 C C . SER A 1 90 ? -7.429 11.545 12.616 1.00 75.94 90 SER A C 1
ATOM 723 O O . SER A 1 90 ? -7.677 12.594 13.202 1.00 75.94 90 SER A O 1
ATOM 725 N N . THR A 1 91 ? -6.647 11.514 11.535 1.00 80.50 91 THR A N 1
ATOM 726 C CA . THR A 1 91 ? -5.961 12.679 10.971 1.00 80.50 91 THR A CA 1
ATOM 727 C C . THR A 1 91 ? -5.976 12.625 9.449 1.00 80.50 91 THR A C 1
ATOM 729 O O . THR A 1 91 ? -5.908 11.554 8.852 1.00 80.50 91 THR A O 1
ATOM 732 N N . GLN A 1 92 ? -6.066 13.794 8.819 1.00 84.50 92 GLN A N 1
ATOM 733 C CA . GLN A 1 92 ? -6.036 13.923 7.365 1.00 84.50 92 GLN A CA 1
ATOM 734 C C . GLN A 1 92 ? -4.655 13.537 6.812 1.00 84.50 92 GLN A C 1
ATOM 736 O O . GLN A 1 92 ? -3.628 13.940 7.365 1.00 84.50 92 GLN A O 1
ATOM 741 N N . ILE A 1 93 ? -4.630 12.810 5.692 1.00 85.69 93 ILE A N 1
ATOM 742 C CA . ILE A 1 93 ? -3.404 12.556 4.925 1.00 85.69 93 ILE A CA 1
ATOM 743 C C . ILE A 1 93 ? -3.330 13.581 3.800 1.00 85.69 93 ILE A C 1
ATOM 745 O O . ILE A 1 93 ? -4.270 13.732 3.017 1.00 85.69 93 ILE A O 1
ATOM 749 N N . GLN A 1 94 ? -2.212 14.292 3.708 1.00 85.94 94 GLN A N 1
ATOM 750 C CA . GLN A 1 94 ? -1.982 15.264 2.646 1.00 85.94 94 GLN A CA 1
ATOM 751 C C . GLN A 1 94 ? -1.427 14.585 1.395 1.00 85.94 94 GLN A C 1
ATOM 753 O O . GLN A 1 94 ? -0.693 13.600 1.471 1.00 85.94 94 GLN A O 1
ATOM 758 N N . VAL A 1 95 ? -1.750 15.136 0.225 1.00 87.44 95 VAL A N 1
ATOM 759 C CA . VAL A 1 95 ? -1.116 14.730 -1.033 1.00 87.44 95 VAL A CA 1
ATOM 760 C C . VAL A 1 95 ? 0.412 14.820 -0.919 1.00 87.44 95 VAL A C 1
ATOM 762 O O . VAL A 1 95 ? 0.940 15.693 -0.237 1.00 87.44 95 VAL A O 1
ATOM 765 N N . GLN A 1 96 ? 1.128 13.903 -1.571 1.00 85.50 96 GLN A N 1
ATOM 766 C CA . GLN A 1 96 ? 2.596 13.804 -1.532 1.00 85.50 96 GLN A CA 1
ATOM 767 C C . GLN A 1 96 ? 3.214 13.460 -0.165 1.00 85.50 96 GLN A C 1
ATOM 769 O O . GLN A 1 96 ? 4.435 13.329 -0.054 1.00 85.50 96 GLN A O 1
ATOM 774 N N . GLN A 1 97 ? 2.401 13.229 0.867 1.00 88.44 97 GLN A N 1
ATOM 775 C CA . GLN A 1 97 ? 2.889 12.732 2.146 1.00 88.44 97 GLN A CA 1
ATOM 776 C C . GLN A 1 97 ? 3.461 11.318 1.974 1.00 88.44 97 GLN A C 1
ATOM 778 O O . GLN A 1 97 ? 2.834 10.446 1.364 1.00 88.44 97 GLN A O 1
ATOM 783 N N . ARG A 1 98 ? 4.677 11.100 2.487 1.00 91.31 98 ARG A N 1
ATOM 784 C CA . ARG A 1 98 ? 5.428 9.848 2.320 1.00 91.31 98 ARG A CA 1
ATOM 785 C C . ARG A 1 98 ? 5.256 8.947 3.530 1.00 91.31 98 ARG A C 1
ATOM 787 O O . ARG A 1 98 ? 5.525 9.364 4.649 1.00 91.31 98 ARG A O 1
ATOM 794 N N . PHE A 1 99 ? 4.895 7.697 3.299 1.00 91.00 99 PHE A N 1
ATOM 795 C CA . PHE A 1 99 ? 4.720 6.694 4.336 1.00 91.00 99 PHE A CA 1
ATOM 796 C C . PHE A 1 99 ? 5.753 5.598 4.164 1.00 91.00 99 PHE A C 1
ATOM 798 O O . PHE A 1 99 ? 5.949 5.085 3.063 1.00 91.00 99 PHE A O 1
ATOM 805 N N . LYS A 1 100 ? 6.404 5.237 5.265 1.00 91.19 100 LYS A N 1
ATOM 806 C CA . LYS A 1 100 ? 7.122 3.974 5.367 1.00 91.19 100 LYS A CA 1
ATOM 807 C C . LYS A 1 100 ? 6.084 2.860 5.427 1.00 91.19 100 LYS A C 1
ATOM 809 O O . LYS A 1 100 ? 5.124 2.981 6.187 1.00 91.19 100 LYS A O 1
ATOM 814 N N . VAL A 1 101 ? 6.282 1.798 4.655 1.00 89.88 101 VAL A N 1
ATOM 815 C CA . VAL A 1 101 ? 5.387 0.641 4.674 1.00 89.88 101 VAL A CA 1
ATOM 816 C C . VAL A 1 101 ? 6.119 -0.584 5.193 1.00 89.88 101 VAL A C 1
ATOM 818 O O . VAL A 1 101 ? 7.254 -0.862 4.807 1.00 89.88 101 VAL A O 1
ATOM 821 N N . SER A 1 102 ? 5.454 -1.319 6.073 1.00 88.62 102 SER A N 1
ATOM 822 C CA . SER A 1 102 ? 5.880 -2.633 6.543 1.00 88.62 102 SER A CA 1
ATOM 823 C C . SER A 1 102 ? 4.704 -3.598 6.512 1.00 88.62 102 SER A C 1
ATOM 825 O O . SER A 1 102 ? 3.549 -3.180 6.572 1.00 88.62 102 SER A O 1
ATOM 827 N N . ILE A 1 103 ? 4.987 -4.893 6.423 1.00 85.81 103 ILE A N 1
ATOM 828 C CA . ILE A 1 103 ? 3.962 -5.927 6.594 1.00 85.81 103 ILE A CA 1
ATOM 829 C C . ILE A 1 103 ? 3.419 -5.804 8.021 1.00 85.81 103 ILE A C 1
ATOM 831 O O . ILE A 1 103 ? 4.202 -5.714 8.971 1.00 85.81 103 ILE A O 1
ATOM 835 N N . ALA A 1 104 ? 2.096 -5.741 8.169 1.00 81.38 104 ALA A N 1
ATOM 836 C CA . ALA A 1 104 ? 1.489 -5.771 9.492 1.00 81.38 104 ALA A CA 1
ATOM 837 C C . ALA A 1 104 ? 1.613 -7.199 10.050 1.00 81.38 104 ALA A C 1
ATOM 839 O O . ALA A 1 104 ? 1.393 -8.153 9.299 1.00 81.38 104 ALA A O 1
ATOM 840 N N . PRO A 1 105 ? 1.973 -7.381 11.332 1.00 66.94 105 PRO A N 1
ATOM 841 C CA . PRO A 1 105 ? 1.966 -8.704 11.938 1.00 66.94 105 PRO A CA 1
ATOM 842 C C . PRO A 1 105 ? 0.547 -9.265 11.851 1.00 66.94 105 PRO A C 1
ATOM 844 O O . PRO A 1 105 ? -0.402 -8.640 12.329 1.00 66.94 105 PRO A O 1
ATOM 847 N N . ASP A 1 106 ? 0.406 -10.416 11.199 1.00 55.78 106 ASP A N 1
ATOM 848 C CA . ASP A 1 106 ? -0.875 -11.095 11.101 1.00 55.78 106 ASP A CA 1
ATOM 849 C C . ASP A 1 106 ? -1.250 -11.610 12.494 1.00 55.78 106 ASP A C 1
ATOM 851 O O . ASP A 1 106 ? -0.688 -12.586 12.996 1.00 55.78 106 ASP A O 1
ATOM 855 N N . THR A 1 107 ? -2.177 -10.922 13.157 1.00 51.62 107 THR A N 1
ATOM 856 C CA . THR A 1 107 ? -2.711 -11.360 14.447 1.00 51.62 107 THR A CA 1
ATOM 857 C C . THR A 1 107 ? -3.528 -12.648 14.331 1.00 51.62 107 THR A C 1
ATOM 859 O O . THR A 1 107 ? -3.805 -13.256 15.362 1.00 51.62 107 THR A O 1
ATOM 862 N N . ALA A 1 108 ? -3.888 -13.099 13.120 1.00 44.88 108 ALA A N 1
ATOM 863 C CA . ALA A 1 108 ? -4.723 -14.281 12.917 1.00 44.88 108 ALA A CA 1
ATOM 864 C C . ALA A 1 108 ? -3.944 -15.597 12.747 1.00 44.88 108 ALA A C 1
ATOM 866 O O . ALA A 1 108 ? -4.530 -16.656 12.956 1.00 44.88 108 ALA A O 1
ATOM 867 N N . SER A 1 109 ? -2.652 -15.576 12.396 1.00 46.72 109 SER A N 1
ATOM 868 C CA . SER A 1 109 ? -1.934 -16.813 12.035 1.00 46.72 109 SER A CA 1
ATOM 869 C C . SER A 1 109 ? -0.713 -17.154 12.886 1.00 46.72 109 SER A C 1
ATOM 871 O O . SER A 1 109 ? -0.193 -18.260 12.750 1.00 46.72 109 SER A O 1
ATOM 873 N N . GLY A 1 110 ? -0.234 -16.272 13.773 1.00 43.28 110 GLY A N 1
ATOM 874 C CA . GLY A 1 110 ? 0.909 -16.578 14.653 1.00 43.28 110 GLY A CA 1
ATOM 875 C C . GLY A 1 110 ? 2.194 -16.984 13.910 1.00 43.28 110 GLY A C 1
ATOM 876 O O . GLY A 1 110 ? 3.160 -17.424 14.534 1.00 43.28 110 GLY A O 1
ATOM 877 N N . GLN A 1 111 ? 2.232 -16.843 12.583 1.00 40.94 111 GLN A N 1
ATOM 878 C CA . GLN A 1 111 ? 3.398 -17.165 11.786 1.00 40.94 111 GLN A CA 1
ATOM 879 C C . GLN A 1 111 ? 4.293 -15.938 11.743 1.00 40.94 111 GLN A C 1
ATOM 881 O O . GLN A 1 111 ? 4.028 -14.947 11.062 1.00 40.94 111 GLN A O 1
ATOM 886 N N . SER A 1 112 ? 5.362 -16.020 12.532 1.00 44.53 112 SER A N 1
ATOM 887 C CA . SER A 1 112 ? 6.495 -15.105 12.489 1.00 44.53 112 SER A CA 1
ATOM 888 C C . SER A 1 112 ? 6.880 -14.802 11.039 1.00 44.53 112 SER A C 1
ATOM 890 O O . SER A 1 112 ? 6.936 -15.711 10.211 1.00 44.53 112 SER A O 1
ATOM 892 N N . LEU A 1 113 ? 7.200 -13.537 10.742 1.00 50.66 113 LEU A N 1
ATOM 893 C CA . LEU A 1 113 ? 7.741 -13.083 9.452 1.00 50.66 113 LEU A CA 1
ATOM 894 C C . LEU A 1 113 ? 8.871 -13.994 8.932 1.00 50.66 113 LEU A C 1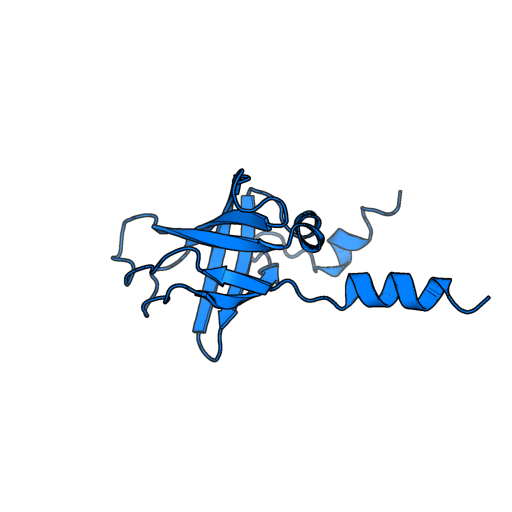
ATOM 896 O O . LEU A 1 113 ? 9.018 -14.143 7.725 1.00 50.66 113 LEU A O 1
ATOM 900 N N . LEU A 1 114 ? 9.605 -14.658 9.833 1.00 46.00 114 LEU A N 1
ATOM 901 C CA . LEU A 1 114 ? 10.618 -15.671 9.525 1.00 46.00 114 LEU A CA 1
ATOM 902 C C . LEU A 1 114 ? 10.077 -16.889 8.755 1.00 46.00 114 LEU A C 1
ATOM 904 O O . LEU A 1 114 ? 10.748 -17.358 7.845 1.00 46.00 114 LEU A O 1
ATOM 908 N N . ALA A 1 115 ? 8.869 -17.376 9.053 1.00 45.09 115 ALA A N 1
ATOM 909 C CA . ALA A 1 115 ? 8.301 -18.562 8.404 1.00 45.09 115 ALA A CA 1
ATOM 910 C C . ALA A 1 115 ? 7.935 -18.319 6.929 1.00 45.09 115 ALA A C 1
ATOM 912 O O . ALA A 1 115 ? 7.975 -19.239 6.115 1.00 45.09 115 ALA A O 1
ATOM 913 N N . ARG A 1 116 ? 7.625 -17.069 6.558 1.00 50.16 116 ARG A N 1
ATOM 914 C CA . ARG A 1 116 ? 7.239 -16.711 5.183 1.00 50.16 116 ARG A CA 1
ATOM 915 C C . ARG A 1 116 ? 8.435 -16.598 4.233 1.00 50.16 116 ARG A C 1
ATOM 917 O O . ARG A 1 116 ? 8.242 -16.723 3.029 1.00 50.16 116 ARG A O 1
ATOM 924 N N . PHE A 1 117 ? 9.649 -16.387 4.752 1.00 48.38 117 PHE A N 1
ATOM 925 C CA . PHE A 1 117 ? 10.868 -16.330 3.935 1.00 48.38 117 PHE A CA 1
ATOM 926 C C . PHE A 1 117 ? 11.490 -17.706 3.675 1.00 48.38 117 PHE A C 1
ATOM 928 O O . PHE A 1 117 ? 12.181 -17.858 2.674 1.00 48.38 117 PHE A O 1
ATOM 935 N N . THR A 1 118 ? 11.216 -18.715 4.507 1.00 46.88 118 THR A N 1
ATOM 936 C CA . THR A 1 118 ? 11.739 -20.079 4.300 1.00 46.88 118 THR A CA 1
ATOM 937 C C . THR A 1 118 ? 11.004 -20.834 3.185 1.00 46.88 118 THR A C 1
ATOM 939 O O . THR A 1 118 ? 11.579 -21.714 2.557 1.00 46.88 118 THR A O 1
ATOM 942 N N . ALA A 1 119 ? 9.749 -20.472 2.896 1.00 41.84 119 ALA A N 1
ATOM 943 C CA . ALA A 1 119 ? 8.925 -21.142 1.885 1.00 41.84 119 ALA A CA 1
ATOM 944 C C . ALA A 1 119 ? 9.195 -20.686 0.433 1.00 41.84 119 ALA A C 1
ATOM 946 O O . ALA A 1 119 ? 8.544 -21.170 -0.485 1.00 41.84 119 ALA A O 1
ATOM 947 N N . ALA A 1 120 ? 10.114 -19.740 0.210 1.00 43.03 120 ALA A N 1
ATOM 948 C CA . ALA A 1 120 ? 10.463 -19.238 -1.125 1.00 43.03 120 ALA A CA 1
ATOM 949 C C . ALA A 1 120 ? 11.808 -19.785 -1.650 1.00 43.03 120 ALA A C 1
ATOM 951 O O . ALA A 1 120 ? 12.342 -19.255 -2.622 1.00 43.03 120 ALA A O 1
ATOM 952 N N . THR A 1 121 ? 12.364 -20.808 -0.994 1.00 42.84 121 THR A N 1
ATOM 953 C CA . THR A 1 121 ? 13.675 -21.407 -1.313 1.00 42.84 121 THR A CA 1
ATOM 954 C C . THR A 1 121 ? 13.622 -22.890 -1.696 1.00 42.84 121 THR A C 1
ATOM 956 O O . THR A 1 121 ? 14.657 -23.549 -1.646 1.00 42.84 121 THR A O 1
ATOM 959 N N . GLU A 1 122 ? 12.463 -23.412 -2.103 1.00 37.56 122 GLU A N 1
ATOM 960 C CA . GLU A 1 122 ? 12.368 -24.741 -2.739 1.00 37.56 122 GLU A CA 1
ATOM 961 C C . GLU A 1 122 ? 12.232 -24.638 -4.261 1.00 37.56 122 GLU A C 1
ATOM 963 O O . GLU A 1 122 ? 11.432 -23.794 -4.731 1.00 37.56 122 GLU A O 1
#